Protein AF-A0A350BTW8-F1 (afdb_monomer_lite)

Sequence (97 aa):
MKNISLFLILISTMAACKRDPDGINPKITSLTESVYSSVTIQPDSLYEVHSTVSGILDQTFVTEGELVLAGSPLVQITNTMPELNAQNAKIVFQQDF

pLDDT: mean 87.29, std 9.4, range [56.47, 96.38]

Foldseek 3Di:
DVVVVVVVVVVVVVVPPDDDPPDDDDDDDDDDDDDDDDDDDDDDPDDDDDDPDDAAWDDADDDPPDDDDPPDDGTDGDDCVVVVVVVVVVVVVVVVD

Radius of gyration: 47.06 Å; chains: 1; bounding box: 88×30×125 Å

Structure (mmCIF, N/CA/C/O backbone):
data_AF-A0A350BTW8-F1
#
_entry.id   AF-A0A350BTW8-F1
#
loop_
_atom_site.group_PDB
_atom_site.id
_atom_site.type_symbol
_atom_site.label_atom_id
_atom_site.label_alt_id
_atom_site.label_comp_id
_atom_site.label_asym_id
_atom_site.label_entity_id
_atom_site.label_seq_id
_atom_site.pdbx_PDB_ins_code
_atom_site.Cartn_x
_atom_site.Cartn_y
_atom_site.Cartn_z
_atom_site.occupancy
_atom_site.B_iso_or_equiv
_atom_site.auth_seq_id
_atom_site.auth_comp_id
_atom_site.auth_asym_id
_atom_site.auth_atom_id
_atom_site.pdbx_PDB_model_num
ATOM 1 N N . MET A 1 1 ? 61.209 -1.761 -83.573 1.00 57.19 1 MET A N 1
ATOM 2 C CA . MET A 1 1 ? 61.089 -2.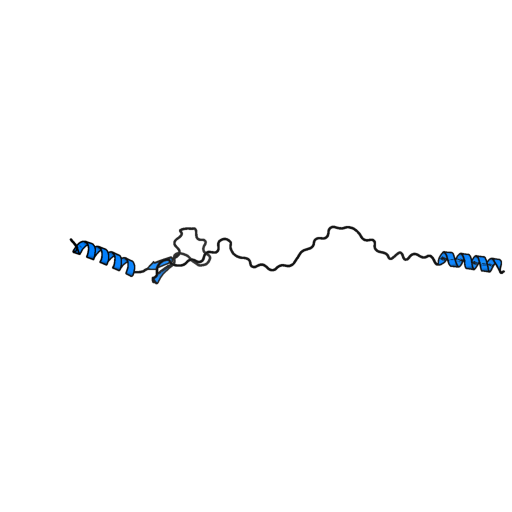487 -82.279 1.00 57.19 1 MET A CA 1
ATOM 3 C C . MET A 1 1 ? 60.840 -1.545 -81.095 1.00 57.19 1 MET A C 1
ATOM 5 O O . MET A 1 1 ? 59.977 -1.843 -80.282 1.00 57.19 1 MET A O 1
ATOM 9 N N . LYS A 1 2 ? 61.509 -0.381 -81.020 1.00 60.94 2 LYS A N 1
ATOM 10 C CA . LYS A 1 2 ? 61.326 0.651 -79.970 1.00 60.94 2 LYS A CA 1
ATOM 11 C C . LYS A 1 2 ? 59.902 1.245 -79.891 1.00 60.94 2 LYS A C 1
ATOM 13 O O . LYS A 1 2 ? 59.387 1.492 -78.811 1.00 60.94 2 LYS A O 1
ATOM 18 N N . ASN A 1 3 ? 59.250 1.405 -81.037 1.00 67.94 3 ASN A N 1
ATOM 19 C CA . ASN A 1 3 ? 57.886 1.913 -81.219 1.00 67.94 3 ASN A CA 1
ATOM 20 C C . ASN A 1 3 ? 56.803 0.930 -80.724 1.00 67.94 3 ASN A C 1
ATOM 22 O O . ASN A 1 3 ? 55.827 1.352 -80.117 1.00 67.94 3 ASN A O 1
ATOM 26 N N . ILE A 1 4 ? 57.011 -0.377 -80.912 1.00 78.50 4 ILE A N 1
ATOM 27 C CA . ILE A 1 4 ? 56.127 -1.433 -80.383 1.00 78.50 4 ILE A CA 1
ATOM 28 C C . ILE A 1 4 ? 56.262 -1.560 -78.863 1.00 78.50 4 ILE A C 1
ATOM 30 O O . ILE A 1 4 ? 55.257 -1.678 -78.171 1.00 78.50 4 ILE A O 1
ATOM 34 N N . SER A 1 5 ? 57.484 -1.445 -78.330 1.00 76.94 5 SER A N 1
ATOM 35 C CA . SER A 1 5 ? 57.712 -1.438 -76.879 1.00 76.94 5 SER A CA 1
ATOM 36 C C . SER A 1 5 ? 57.027 -0.254 -76.187 1.00 76.94 5 SER A C 1
ATOM 38 O O . SER A 1 5 ? 56.505 -0.413 -75.088 1.00 76.94 5 SER A O 1
ATOM 40 N N . LEU A 1 6 ? 56.998 0.919 -76.831 1.00 78.56 6 LEU A N 1
ATOM 41 C CA . LEU A 1 6 ? 56.319 2.107 -76.307 1.00 78.56 6 LEU A CA 1
ATOM 42 C C . LEU A 1 6 ? 54.793 1.916 -76.266 1.00 78.56 6 LEU A C 1
ATOM 44 O O . LEU A 1 6 ? 54.143 2.294 -75.296 1.00 78.56 6 LEU A O 1
ATOM 48 N N . PHE A 1 7 ? 54.235 1.280 -77.300 1.00 80.88 7 PHE A N 1
ATOM 49 C CA . PHE A 1 7 ? 52.806 0.981 -77.382 1.00 80.88 7 PHE A CA 1
ATOM 50 C C . PHE A 1 7 ? 52.374 -0.057 -76.333 1.00 80.88 7 PHE A C 1
ATOM 52 O O . PHE A 1 7 ? 51.310 0.070 -75.732 1.00 80.88 7 PHE A O 1
ATOM 59 N N . LEU A 1 8 ? 53.233 -1.043 -76.049 1.00 80.50 8 LEU A N 1
ATOM 60 C CA . LEU A 1 8 ? 52.982 -2.057 -75.022 1.00 80.50 8 LEU A CA 1
ATOM 61 C C . LEU A 1 8 ? 52.971 -1.462 -73.603 1.00 80.50 8 LEU A C 1
ATOM 63 O O . LEU A 1 8 ? 52.136 -1.829 -72.778 1.00 80.50 8 LEU A O 1
ATOM 67 N N . ILE A 1 9 ? 53.874 -0.514 -73.332 1.00 81.50 9 ILE A N 1
ATOM 68 C CA . ILE A 1 9 ? 53.925 0.218 -72.058 1.00 81.50 9 ILE A CA 1
ATOM 69 C C . ILE A 1 9 ? 52.670 1.083 -71.885 1.00 81.50 9 ILE A C 1
ATOM 71 O O . ILE A 1 9 ? 52.097 1.105 -70.799 1.00 81.50 9 ILE A O 1
ATOM 75 N N . LEU A 1 10 ? 52.204 1.732 -72.956 1.00 80.19 10 LEU A N 1
ATOM 76 C CA . LEU A 1 10 ? 50.993 2.555 -72.934 1.00 80.19 10 LEU A CA 1
ATOM 77 C C . LEU A 1 10 ? 49.722 1.732 -72.665 1.00 80.19 10 LEU A C 1
ATOM 79 O O . LEU A 1 10 ? 48.830 2.182 -71.955 1.00 80.19 10 LEU A O 1
ATOM 83 N N . ILE A 1 11 ? 49.645 0.510 -73.192 1.00 80.69 11 ILE A N 1
ATOM 84 C CA . ILE A 1 11 ? 48.528 -0.409 -72.927 1.00 80.69 11 ILE A CA 1
ATOM 85 C C . ILE A 1 11 ? 48.550 -0.925 -71.481 1.00 80.69 11 ILE A C 1
ATOM 87 O O . ILE A 1 11 ? 47.498 -1.045 -70.853 1.00 80.69 11 ILE A O 1
ATOM 91 N N . SER A 1 12 ? 49.736 -1.193 -70.928 1.00 77.62 12 SER A N 1
ATOM 92 C CA . SER A 1 12 ? 49.891 -1.685 -69.553 1.00 77.62 12 SER A CA 1
ATOM 93 C C . SER A 1 12 ? 49.411 -0.670 -68.507 1.00 77.62 12 SER A C 1
ATOM 95 O O . SER A 1 12 ? 48.752 -1.038 -67.533 1.00 77.62 12 SER A O 1
ATOM 97 N N . THR A 1 13 ? 49.650 0.627 -68.728 1.00 78.06 13 THR A N 1
ATOM 98 C CA . THR A 1 13 ? 49.215 1.673 -67.787 1.00 78.06 13 THR A CA 1
ATOM 99 C C . THR A 1 13 ? 47.699 1.881 -67.775 1.00 78.06 13 THR A C 1
ATOM 101 O O . THR A 1 13 ? 47.156 2.252 -66.735 1.00 78.06 13 THR A O 1
ATOM 104 N N . MET A 1 14 ? 46.987 1.578 -68.868 1.00 73.50 14 MET A N 1
ATOM 105 C CA . MET A 1 14 ? 45.518 1.647 -68.893 1.00 73.50 14 MET A CA 1
ATOM 106 C C . MET A 1 14 ? 44.852 0.494 -68.121 1.00 73.50 14 MET A C 1
ATOM 108 O O . MET A 1 14 ? 43.750 0.666 -67.607 1.00 73.50 14 MET A O 1
ATOM 112 N N . ALA A 1 15 ? 45.517 -0.659 -67.977 1.00 72.81 15 ALA A N 1
ATOM 113 C CA . ALA A 1 15 ? 44.980 -1.822 -67.261 1.00 72.81 15 ALA A CA 1
ATOM 114 C C . ALA A 1 15 ? 45.132 -1.749 -65.725 1.00 72.81 15 ALA A C 1
ATOM 116 O O . ALA A 1 15 ? 44.504 -2.532 -65.010 1.00 72.81 15 ALA A O 1
ATOM 117 N N . ALA A 1 16 ? 45.944 -0.816 -65.211 1.00 73.38 16 ALA A N 1
ATOM 118 C CA . ALA A 1 16 ? 46.226 -0.663 -63.780 1.00 73.38 16 ALA A CA 1
ATOM 119 C C . ALA A 1 16 ? 45.118 0.073 -63.000 1.00 73.38 16 ALA A C 1
ATOM 121 O O . ALA A 1 16 ? 45.069 0.005 -61.774 1.00 73.38 16 ALA A O 1
ATOM 122 N N . CYS A 1 17 ? 44.202 0.758 -63.689 1.00 71.81 17 CYS A N 1
ATOM 123 C CA . CYS A 1 17 ? 43.085 1.466 -63.067 1.00 71.81 17 CYS A CA 1
ATOM 124 C C . CYS A 1 17 ? 41.887 0.520 -62.865 1.00 71.81 17 CYS A C 1
ATOM 126 O O . CYS A 1 17 ? 40.856 0.638 -63.526 1.00 71.81 17 CYS A O 1
ATOM 128 N N . LYS A 1 18 ? 42.020 -0.452 -61.958 1.00 69.88 18 LYS A N 1
ATOM 129 C CA . LYS A 1 18 ? 40.880 -1.238 -61.466 1.00 69.88 18 LYS A CA 1
ATOM 130 C C . LYS A 1 18 ? 40.386 -0.613 -60.166 1.00 69.88 18 LYS A C 1
ATOM 132 O O . LYS A 1 18 ? 41.120 -0.565 -59.186 1.00 69.88 18 LYS A O 1
ATOM 137 N N . ARG A 1 19 ? 39.156 -0.093 -60.178 1.00 69.88 19 ARG A N 1
ATOM 138 C CA . ARG A 1 19 ? 38.459 0.323 -58.956 1.00 69.88 19 ARG A CA 1
ATOM 139 C C . ARG A 1 19 ? 37.970 -0.927 -58.238 1.00 69.88 19 ARG A C 1
ATOM 141 O O . ARG A 1 19 ? 37.354 -1.778 -58.877 1.00 69.88 19 ARG A O 1
ATOM 148 N N . ASP A 1 20 ? 38.272 -1.014 -56.952 1.00 71.75 20 ASP A N 1
ATOM 149 C CA . ASP A 1 20 ? 37.754 -2.052 -56.071 1.00 71.75 20 ASP A CA 1
ATOM 150 C C . ASP A 1 20 ? 36.231 -1.859 -55.924 1.00 71.75 20 ASP A C 1
ATOM 152 O O . ASP A 1 20 ? 35.804 -0.775 -55.510 1.00 71.75 20 ASP A O 1
ATOM 156 N N . PRO A 1 21 ? 35.396 -2.820 -56.362 1.00 70.31 21 PRO A N 1
ATOM 157 C CA . PRO A 1 21 ? 33.947 -2.715 -56.236 1.00 70.31 21 PRO A CA 1
ATOM 158 C C . PRO A 1 21 ? 33.458 -2.937 -54.797 1.00 70.31 21 PRO A C 1
ATOM 160 O O . PRO A 1 21 ? 32.281 -2.683 -54.530 1.00 70.31 21 PRO A O 1
ATOM 163 N N . ASP A 1 22 ? 34.326 -3.373 -53.879 1.00 71.25 22 ASP A N 1
ATOM 164 C CA . ASP A 1 22 ? 33.970 -3.681 -52.497 1.00 71.25 22 ASP A CA 1
ATOM 165 C C . ASP A 1 22 ? 33.868 -2.395 -51.658 1.00 71.25 22 ASP A C 1
ATOM 167 O O . ASP A 1 22 ? 34.733 -2.041 -50.858 1.00 71.25 22 ASP A O 1
ATOM 171 N N . GLY A 1 23 ? 32.773 -1.658 -51.857 1.00 75.94 23 GLY A N 1
ATOM 172 C CA . GLY A 1 23 ? 32.425 -0.467 -51.088 1.00 75.94 23 GLY A CA 1
ATOM 173 C C . GLY A 1 23 ? 30.956 -0.474 -50.675 1.00 75.94 23 GLY A C 1
ATOM 174 O O . GLY A 1 23 ? 30.065 -0.691 -51.495 1.00 75.94 23 GLY A O 1
ATOM 175 N N . ILE A 1 24 ? 30.682 -0.209 -49.398 1.00 84.31 24 ILE A N 1
ATOM 176 C CA . ILE A 1 24 ? 29.314 -0.004 -48.908 1.00 84.31 24 ILE A CA 1
ATOM 177 C C . ILE A 1 24 ? 28.955 1.484 -48.965 1.00 84.31 24 ILE A C 1
ATOM 179 O O . ILE A 1 24 ? 29.777 2.342 -48.647 1.00 84.31 24 ILE A O 1
ATOM 183 N N . ASN A 1 25 ? 27.714 1.795 -49.352 1.00 87.44 25 ASN A N 1
ATOM 184 C CA . ASN A 1 25 ? 27.189 3.161 -49.330 1.00 87.44 25 ASN A CA 1
ATOM 185 C C . ASN A 1 25 ? 26.330 3.372 -48.075 1.00 87.44 25 ASN A C 1
ATOM 187 O O . ASN A 1 25 ? 25.491 2.518 -47.771 1.00 87.44 25 ASN A O 1
ATOM 191 N N . PRO A 1 26 ? 26.485 4.496 -47.355 1.00 89.44 26 PRO A N 1
ATOM 192 C CA . PRO A 1 26 ? 25.635 4.795 -46.214 1.00 89.44 26 PRO A CA 1
ATOM 193 C C . PRO A 1 26 ? 24.188 5.016 -46.673 1.00 89.44 26 PRO A C 1
ATOM 195 O O . PRO A 1 26 ? 23.932 5.666 -47.688 1.00 89.44 26 PRO A O 1
ATOM 198 N N . LYS A 1 27 ? 23.230 4.495 -45.903 1.00 92.06 27 LYS A N 1
ATOM 199 C CA . LYS A 1 27 ? 21.794 4.686 -46.131 1.00 92.06 27 LYS A CA 1
ATOM 200 C C . LYS A 1 27 ? 21.174 5.346 -44.907 1.00 92.06 27 LYS A C 1
ATOM 202 O O . LYS A 1 27 ? 21.350 4.865 -43.792 1.00 92.06 27 LYS A O 1
ATOM 207 N N . ILE A 1 28 ? 20.420 6.420 -45.124 1.00 93.06 28 ILE A N 1
ATOM 208 C CA . ILE A 1 28 ? 19.623 7.039 -44.063 1.00 93.06 28 ILE A CA 1
ATOM 209 C C . ILE A 1 28 ? 18.450 6.108 -43.755 1.00 93.06 28 ILE A C 1
ATOM 211 O O . ILE A 1 28 ? 17.694 5.721 -44.647 1.00 93.06 28 ILE A O 1
ATOM 215 N N . THR A 1 29 ? 18.323 5.737 -42.488 1.00 93.88 29 THR A N 1
ATOM 216 C CA . THR A 1 29 ? 17.252 4.887 -41.972 1.00 93.88 29 THR A CA 1
ATOM 217 C C . THR A 1 29 ? 16.786 5.430 -40.629 1.00 93.88 29 THR A C 1
ATOM 219 O O . THR A 1 29 ? 17.521 6.154 -39.959 1.00 93.88 29 THR A O 1
ATOM 222 N N . SER A 1 30 ? 15.568 5.084 -40.227 1.00 94.31 30 SER A N 1
ATOM 223 C CA . SER A 1 30 ? 15.102 5.324 -38.865 1.00 94.31 30 SER A CA 1
ATOM 224 C C . SER A 1 30 ? 15.963 4.536 -37.878 1.00 94.31 30 SER A C 1
ATOM 226 O O . SER A 1 30 ? 16.162 3.333 -38.060 1.00 94.31 30 SER A O 1
ATOM 228 N N . LEU A 1 31 ? 16.436 5.215 -36.837 1.00 92.62 31 LEU A N 1
ATOM 229 C CA . LEU A 1 31 ? 17.144 4.624 -35.709 1.00 92.62 31 LEU A CA 1
ATOM 230 C C . LEU A 1 31 ? 16.292 4.840 -34.457 1.00 92.62 31 LEU A C 1
ATOM 232 O O . LEU A 1 31 ? 15.904 5.969 -34.163 1.00 92.62 31 LEU A O 1
ATOM 236 N N . THR A 1 32 ? 15.981 3.764 -33.740 1.00 93.25 32 THR A N 1
ATOM 237 C CA . THR A 1 32 ? 15.320 3.839 -32.434 1.00 93.25 32 THR A CA 1
ATOM 238 C C . THR A 1 32 ? 16.357 3.564 -31.365 1.00 93.25 32 THR A C 1
ATOM 240 O O . THR A 1 32 ? 16.954 2.490 -31.338 1.00 93.25 32 THR A O 1
ATOM 243 N N . GLU A 1 33 ? 16.554 4.531 -30.480 1.00 91.19 33 GLU A N 1
ATOM 244 C CA . GLU A 1 33 ? 17.384 4.371 -29.295 1.00 91.19 33 GLU A CA 1
ATOM 245 C C . GLU A 1 33 ? 16.484 4.090 -28.094 1.00 91.19 33 GLU A C 1
ATOM 247 O O . GLU A 1 33 ? 15.399 4.654 -27.949 1.00 91.19 33 GLU A O 1
ATOM 252 N N . SER A 1 34 ? 16.902 3.166 -27.240 1.00 92.62 34 SER A N 1
ATOM 253 C CA . SER A 1 34 ? 16.181 2.817 -26.020 1.00 92.62 34 SER A CA 1
ATOM 254 C C . SER A 1 34 ? 17.181 2.679 -24.888 1.00 92.62 34 SER A C 1
ATOM 256 O O . SER A 1 34 ? 18.249 2.092 -25.062 1.00 92.62 34 SER A O 1
ATOM 258 N N . VAL A 1 35 ? 16.837 3.237 -23.732 1.00 90.69 35 VAL A N 1
ATOM 259 C CA . VAL A 1 35 ? 17.677 3.210 -22.534 1.00 90.69 35 VAL A CA 1
ATOM 260 C C . VAL A 1 35 ? 17.084 2.205 -21.556 1.00 90.69 35 VAL A C 1
ATOM 262 O O . VAL A 1 35 ? 15.905 2.291 -21.214 1.00 90.69 35 VAL A O 1
ATOM 265 N N . TYR A 1 36 ? 17.901 1.261 -21.090 1.00 90.75 36 TYR A N 1
ATOM 266 C CA . TYR A 1 36 ? 17.502 0.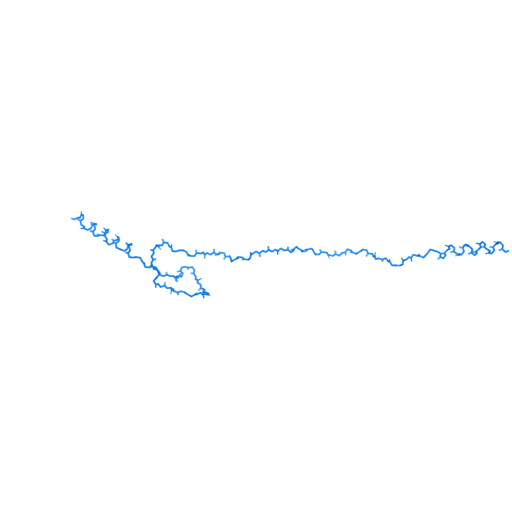351 -20.021 1.00 90.75 36 TYR A CA 1
ATOM 267 C C . TYR A 1 36 ? 17.464 1.112 -18.698 1.00 90.75 36 TYR A C 1
ATOM 269 O O . TYR A 1 36 ? 18.471 1.670 -18.265 1.00 90.75 36 TYR A O 1
ATOM 277 N N . SER A 1 37 ? 16.300 1.120 -18.056 1.00 89.81 37 SER A N 1
ATOM 278 C CA . SER A 1 37 ? 16.108 1.707 -16.735 1.00 89.81 37 SER A CA 1
ATOM 279 C C . SER A 1 37 ? 15.430 0.700 -15.817 1.00 89.81 37 SER A C 1
ATOM 281 O O . SER A 1 37 ? 14.636 -0.127 -16.264 1.00 89.81 37 SER A O 1
ATOM 283 N N . SER A 1 38 ? 15.761 0.767 -14.531 1.00 91.94 38 SER A N 1
ATOM 284 C CA . SER A 1 38 ? 15.103 -0.008 -13.482 1.00 91.94 38 SER A CA 1
ATOM 285 C C . SER A 1 38 ? 14.203 0.920 -12.685 1.00 91.94 38 SER A C 1
ATOM 287 O O . SER A 1 38 ? 14.629 1.996 -12.269 1.00 91.94 38 SER A O 1
ATOM 289 N N . VAL A 1 39 ? 12.961 0.499 -12.473 1.00 91.62 39 VAL A N 1
ATOM 290 C CA . VAL A 1 39 ? 11.982 1.234 -11.672 1.00 91.62 39 VAL A CA 1
ATOM 291 C C . VAL A 1 39 ? 11.340 0.289 -10.672 1.00 91.62 39 VAL A C 1
ATOM 293 O O . VAL A 1 39 ? 11.178 -0.902 -10.940 1.00 91.62 39 VAL A O 1
ATOM 296 N N . THR A 1 40 ? 10.957 0.828 -9.523 1.00 92.94 40 THR A N 1
ATOM 297 C CA . THR A 1 40 ? 10.170 0.097 -8.532 1.00 92.94 40 THR A CA 1
ATOM 298 C C . THR A 1 40 ? 8.696 0.371 -8.789 1.00 92.94 40 THR A C 1
ATOM 300 O O . THR A 1 40 ? 8.286 1.529 -8.843 1.00 92.94 40 THR A O 1
ATOM 303 N N . ILE A 1 41 ? 7.898 -0.685 -8.939 1.00 92.12 41 ILE A N 1
ATOM 304 C CA . ILE A 1 41 ? 6.442 -0.572 -9.075 1.00 92.12 41 ILE A CA 1
ATOM 305 C C . ILE A 1 41 ? 5.847 -0.414 -7.676 1.00 92.12 41 ILE A C 1
ATOM 307 O O . ILE A 1 41 ? 6.164 -1.197 -6.782 1.00 92.12 41 ILE A O 1
ATOM 311 N N . GLN A 1 42 ? 4.989 0.588 -7.494 1.00 92.00 42 GLN A N 1
ATOM 312 C CA . GLN A 1 42 ? 4.236 0.798 -6.259 1.00 92.00 42 GLN A CA 1
ATOM 313 C C . GLN A 1 42 ? 2.736 0.833 -6.563 1.00 92.00 42 GLN A C 1
ATOM 315 O O . GLN A 1 42 ? 2.356 1.311 -7.636 1.00 92.00 42 GLN A O 1
ATOM 320 N N . PRO A 1 43 ? 1.886 0.328 -5.652 1.00 93.25 43 PRO A N 1
ATOM 321 C CA . PRO A 1 43 ? 0.444 0.470 -5.779 1.00 93.25 43 PRO A CA 1
ATOM 322 C C . PRO A 1 43 ? 0.052 1.946 -5.790 1.00 93.25 43 PRO A C 1
ATOM 324 O O . PRO A 1 43 ? 0.584 2.740 -5.011 1.00 93.25 43 PRO A O 1
ATOM 327 N N . ASP A 1 44 ? -0.909 2.297 -6.639 1.00 91.38 44 ASP A N 1
ATOM 328 C CA . ASP A 1 44 ? -1.571 3.587 -6.506 1.00 91.38 44 ASP A CA 1
ATOM 329 C C . ASP A 1 44 ? -2.341 3.620 -5.178 1.00 91.38 44 ASP A C 1
ATOM 331 O O . ASP A 1 44 ? -2.999 2.645 -4.811 1.00 91.38 44 ASP A O 1
ATOM 335 N N . SER A 1 45 ? -2.237 4.733 -4.452 1.00 91.31 45 SER A N 1
ATOM 336 C CA . SER A 1 45 ? -2.929 4.947 -3.173 1.00 91.31 45 SER A CA 1
ATOM 337 C C . SER A 1 45 ? -2.655 3.883 -2.091 1.00 91.31 45 SER A C 1
ATOM 339 O O . SER A 1 45 ? -3.565 3.484 -1.363 1.00 91.31 45 SER A O 1
ATOM 341 N N . LEU A 1 46 ? -1.399 3.435 -1.950 1.00 90.88 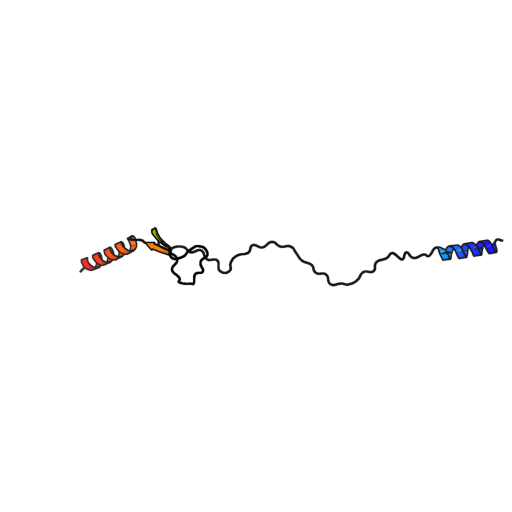46 LEU A N 1
ATOM 342 C CA . LEU A 1 46 ? -0.988 2.569 -0.838 1.00 90.88 46 LEU A CA 1
ATOM 343 C C . LEU A 1 46 ? -1.308 3.234 0.513 1.00 90.88 46 LEU A C 1
ATOM 345 O O . LEU A 1 46 ? -0.809 4.319 0.814 1.00 90.88 46 LEU A O 1
ATOM 349 N N . TYR A 1 47 ? -2.112 2.559 1.334 1.00 90.81 47 TYR A N 1
ATOM 350 C CA . TYR A 1 47 ? -2.500 3.024 2.661 1.00 90.81 47 TYR A CA 1
ATOM 351 C C . TYR A 1 47 ? -2.263 1.934 3.706 1.00 90.81 47 TYR A C 1
ATOM 353 O O . TYR A 1 47 ? -2.707 0.798 3.539 1.00 90.81 47 TYR A O 1
ATOM 361 N N . GLU A 1 48 ? -1.583 2.298 4.791 1.00 91.88 48 GLU A N 1
ATOM 362 C CA . GLU A 1 48 ? -1.387 1.440 5.956 1.00 91.88 48 GLU A CA 1
ATOM 363 C C . GLU A 1 48 ? -2.389 1.833 7.047 1.00 91.88 48 GLU A C 1
ATOM 365 O O . GLU A 1 48 ? -2.469 2.990 7.466 1.00 91.88 48 GLU A O 1
ATOM 370 N N . VAL A 1 49 ? -3.202 0.867 7.473 1.00 91.56 49 VAL A N 1
ATOM 371 C CA . VAL A 1 49 ? -4.258 1.096 8.461 1.00 91.56 49 VAL A CA 1
ATOM 372 C C . VAL A 1 49 ? -3.660 1.032 9.862 1.00 91.56 49 VAL A C 1
ATOM 374 O O . VAL A 1 49 ? -3.089 0.019 10.261 1.00 91.56 49 VAL A O 1
ATOM 377 N N . HIS A 1 50 ? -3.880 2.084 10.648 1.00 93.00 50 HIS A N 1
ATOM 378 C CA . HIS A 1 50 ? -3.534 2.116 12.065 1.00 93.00 50 HIS A CA 1
ATOM 379 C C . HIS A 1 50 ? -4.781 2.353 12.914 1.00 93.00 50 HIS A C 1
ATOM 381 O O . HIS A 1 50 ? -5.670 3.120 12.541 1.00 93.00 50 HIS A O 1
ATOM 387 N N . SER A 1 51 ? -4.839 1.712 14.082 1.00 91.88 51 SER A N 1
ATOM 388 C CA . SER A 1 51 ? -5.899 1.994 15.047 1.00 91.88 51 SER A CA 1
ATOM 389 C C . SER A 1 51 ? -5.753 3.405 15.613 1.00 91.88 51 SER A C 1
ATOM 391 O O . SER A 1 51 ? -4.663 3.815 16.008 1.00 91.88 51 SER A O 1
ATOM 393 N N . THR A 1 52 ? -6.868 4.124 15.719 1.00 90.44 52 THR A N 1
ATOM 394 C CA . THR A 1 52 ? -6.941 5.426 16.398 1.00 90.44 52 THR A CA 1
ATOM 395 C C . THR A 1 52 ? -7.037 5.296 17.918 1.00 90.44 52 THR A C 1
ATOM 397 O O . THR A 1 52 ? -6.819 6.272 18.634 1.00 90.44 52 THR A O 1
ATOM 400 N N . VAL A 1 53 ? -7.364 4.102 18.418 1.00 88.38 53 VAL A N 1
ATOM 401 C CA . VAL A 1 53 ? -7.533 3.809 19.844 1.00 88.38 53 VAL A CA 1
ATOM 402 C C . VAL A 1 53 ? -6.612 2.675 20.278 1.00 88.38 53 VAL A C 1
ATOM 404 O O . VAL A 1 53 ? -6.418 1.690 19.564 1.00 88.38 53 VAL A O 1
ATOM 407 N N . SER A 1 54 ? -6.065 2.780 21.484 1.00 89.44 54 SER A N 1
ATOM 408 C CA . SER A 1 54 ? -5.385 1.654 22.125 1.00 89.44 54 SER A CA 1
ATOM 409 C C . SER A 1 54 ? -6.417 0.635 22.601 1.00 89.44 54 SER A C 1
ATOM 411 O O . SER A 1 54 ? -7.479 1.024 23.082 1.00 89.44 54 SER A O 1
ATOM 413 N N . GLY A 1 55 ? -6.108 -0.654 22.513 1.00 90.75 55 GLY A N 1
ATOM 414 C CA . GLY A 1 55 ? -6.990 -1.718 22.985 1.00 90.75 55 GLY A CA 1
ATOM 415 C C . GLY A 1 55 ? -6.496 -3.097 22.572 1.00 90.75 55 GLY A C 1
ATOM 416 O O . GLY A 1 55 ? -5.380 -3.240 22.072 1.00 90.75 55 GLY A O 1
ATOM 417 N N . ILE A 1 56 ? -7.335 -4.103 22.793 1.00 92.44 56 ILE A N 1
ATOM 418 C CA . ILE A 1 56 ? -7.075 -5.488 22.393 1.00 92.44 56 ILE A CA 1
ATOM 419 C C . ILE A 1 56 ? -7.883 -5.774 21.125 1.00 92.44 56 ILE A C 1
ATOM 421 O O . ILE A 1 56 ? -9.053 -5.398 21.046 1.00 92.44 56 ILE A O 1
ATOM 425 N N . LEU A 1 57 ? -7.259 -6.415 20.133 1.00 93.19 57 LEU A N 1
ATOM 426 C CA . LEU A 1 57 ? -7.956 -6.910 18.946 1.00 93.19 57 LEU A CA 1
ATOM 427 C C . LEU A 1 57 ? -8.950 -7.999 19.371 1.00 93.19 57 LEU A C 1
ATOM 429 O O . LEU A 1 57 ? -8.544 -9.007 19.942 1.00 93.19 57 LEU A O 1
ATOM 433 N N . ASP A 1 58 ? -10.229 -7.776 19.098 1.00 94.00 58 ASP A N 1
ATOM 434 C CA . ASP A 1 58 ? -11.325 -8.656 19.512 1.00 94.00 58 ASP A CA 1
ATOM 435 C C . ASP A 1 58 ? -11.776 -9.549 18.352 1.00 94.00 58 ASP A C 1
ATOM 437 O O . ASP A 1 58 ? -11.777 -10.775 18.448 1.00 94.00 58 ASP A O 1
ATOM 441 N N . GLN A 1 59 ? -12.069 -8.931 17.204 1.00 95.12 59 GLN A N 1
ATOM 442 C CA . GLN A 1 59 ? -12.523 -9.635 16.009 1.00 95.12 59 GLN A CA 1
ATOM 443 C C . GLN A 1 59 ? -11.897 -9.057 14.737 1.00 95.12 59 GLN A C 1
ATOM 445 O O . GLN A 1 59 ? -11.676 -7.852 14.626 1.00 95.12 59 GLN A O 1
ATOM 450 N N . THR A 1 60 ? -11.665 -9.921 13.751 1.00 95.38 60 THR A N 1
ATOM 451 C CA . THR A 1 60 ? -11.290 -9.545 12.383 1.00 95.38 60 THR A CA 1
ATOM 452 C C . THR A 1 60 ? -12.449 -9.882 11.450 1.00 95.38 60 THR A C 1
ATOM 454 O O . THR A 1 60 ? -12.994 -10.984 11.526 1.00 95.38 60 THR A O 1
ATOM 457 N N . PHE A 1 61 ? -12.839 -8.945 10.586 1.00 96.31 61 PHE A N 1
ATOM 458 C CA . PHE A 1 61 ? -13.997 -9.091 9.690 1.00 96.31 61 PHE A CA 1
ATOM 459 C C . PHE A 1 61 ? -13.631 -9.477 8.257 1.00 96.31 61 PHE A C 1
ATOM 461 O O . PHE A 1 61 ? -14.519 -9.819 7.482 1.00 96.31 61 PHE A O 1
ATOM 468 N N . VAL A 1 62 ? -12.347 -9.410 7.911 1.00 96.38 62 VAL A N 1
ATOM 469 C CA . VAL A 1 62 ? -11.831 -9.638 6.558 1.00 96.38 62 VAL A CA 1
ATOM 470 C C . VAL A 1 62 ? -10.672 -10.625 6.576 1.00 96.38 62 VAL A C 1
ATOM 472 O O . VAL A 1 62 ? -10.034 -10.848 7.607 1.00 96.38 62 VAL A O 1
ATOM 475 N N . THR A 1 63 ? -10.382 -11.203 5.418 1.00 95.69 63 THR A N 1
ATOM 476 C CA . THR A 1 63 ? -9.262 -12.125 5.214 1.00 95.69 63 THR A CA 1
ATOM 477 C C . THR A 1 63 ? -8.205 -11.539 4.279 1.00 95.69 63 THR A C 1
ATOM 479 O O . THR A 1 63 ? -8.455 -10.598 3.526 1.00 95.69 63 THR A O 1
ATOM 482 N N . GLU A 1 64 ? -6.980 -12.060 4.343 1.00 93.88 64 GLU A N 1
ATOM 483 C CA . GLU A 1 64 ? -5.899 -11.589 3.474 1.00 93.88 64 GLU A CA 1
ATOM 484 C C . GLU A 1 64 ? -6.222 -11.843 1.994 1.00 93.88 64 GLU A C 1
ATOM 486 O O . GLU A 1 64 ? -6.666 -12.924 1.611 1.00 93.88 64 GLU A O 1
ATOM 491 N N . GLY A 1 65 ? -5.974 -10.834 1.153 1.00 94.56 65 GLY A N 1
ATOM 492 C CA . GLY A 1 65 ? -6.286 -10.874 -0.279 1.00 94.56 65 GLY A CA 1
ATOM 493 C C . GLY A 1 65 ? -7.739 -10.535 -0.628 1.00 94.56 65 GLY A C 1
ATOM 494 O O . GLY A 1 65 ? -8.085 -10.504 -1.809 1.00 94.56 65 GLY A O 1
ATOM 495 N N . GLU A 1 66 ? -8.584 -10.256 0.365 1.00 94.81 66 GLU A N 1
ATOM 496 C CA . GLU A 1 66 ? -9.970 -9.849 0.154 1.00 94.81 66 GLU A CA 1
ATOM 497 C C . GLU A 1 66 ? -10.080 -8.398 -0.342 1.00 94.81 66 GLU A C 1
ATOM 499 O O . GLU A 1 66 ? -9.343 -7.506 0.084 1.00 94.81 66 GLU A O 1
ATOM 504 N N . LEU A 1 67 ? -11.023 -8.151 -1.257 1.00 94.81 67 LEU A N 1
ATOM 505 C CA . LEU A 1 67 ? -11.338 -6.805 -1.734 1.00 94.81 67 LEU A CA 1
ATOM 506 C C . LEU A 1 67 ? -12.234 -6.088 -0.723 1.00 94.81 67 LEU A C 1
ATOM 508 O O . LEU A 1 67 ? -13.324 -6.559 -0.405 1.00 94.81 67 LEU A O 1
ATOM 512 N N . VAL A 1 68 ? -11.804 -4.908 -0.284 1.00 94.38 68 VAL A N 1
ATOM 513 C CA . VAL A 1 68 ? -12.530 -4.065 0.674 1.00 94.38 68 VAL A CA 1
ATOM 514 C C . VAL A 1 68 ? -12.884 -2.718 0.051 1.00 94.38 68 VAL A C 1
ATOM 516 O O . VAL A 1 68 ? -12.180 -2.221 -0.829 1.00 94.38 68 VAL A O 1
ATOM 519 N N . LEU A 1 69 ? -13.985 -2.115 0.503 1.00 94.25 69 LEU A N 1
A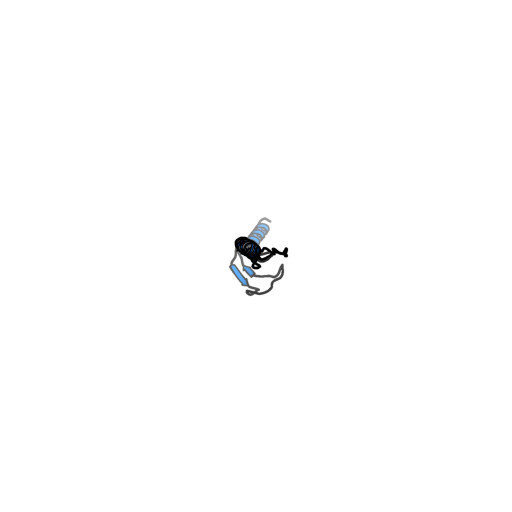TOM 520 C CA . LEU A 1 69 ? -14.406 -0.780 0.080 1.00 94.25 69 LEU A CA 1
ATOM 521 C C . LEU A 1 69 ? -14.154 0.234 1.198 1.00 94.25 69 LEU A C 1
ATOM 523 O O . LEU A 1 69 ? -14.045 -0.111 2.376 1.00 94.25 69 LEU A O 1
ATOM 527 N N . ALA A 1 70 ? -14.080 1.514 0.836 1.00 93.00 70 ALA A N 1
ATOM 528 C CA . ALA A 1 70 ? -13.964 2.581 1.821 1.00 93.00 70 ALA A CA 1
ATOM 529 C C . ALA A 1 70 ? -15.151 2.535 2.802 1.00 93.00 70 ALA A C 1
ATOM 531 O O . ALA A 1 70 ? -16.311 2.533 2.390 1.00 93.00 70 ALA A O 1
ATOM 532 N N . GLY A 1 71 ? -14.846 2.497 4.100 1.00 93.31 71 GLY A N 1
ATOM 533 C CA . GLY A 1 71 ? -15.839 2.387 5.172 1.00 93.31 71 GLY A CA 1
ATOM 534 C C . GLY A 1 71 ? -16.203 0.954 5.572 1.00 93.31 71 GLY A C 1
ATOM 535 O O . GLY A 1 71 ? -16.930 0.780 6.548 1.00 93.31 71 GLY A O 1
ATOM 536 N N . SER A 1 72 ? -15.694 -0.071 4.881 1.00 94.88 72 SER A N 1
ATOM 537 C CA . SER A 1 72 ? -15.859 -1.457 5.322 1.00 94.88 72 SER A CA 1
ATOM 538 C C . SER A 1 72 ? -15.152 -1.688 6.668 1.00 94.88 72 SER A C 1
ATOM 540 O O . SER A 1 72 ? -14.006 -1.260 6.836 1.00 94.88 72 SER A O 1
ATOM 542 N N . PRO A 1 73 ? -15.799 -2.362 7.635 1.00 94.56 73 PRO A N 1
ATOM 543 C CA . PRO A 1 73 ? -15.157 -2.713 8.895 1.00 94.56 73 PRO A CA 1
ATOM 544 C C . PRO A 1 73 ? -14.067 -3.761 8.646 1.00 94.56 73 PRO A C 1
ATOM 546 O O . PRO A 1 73 ? -14.316 -4.774 8.000 1.00 94.56 73 PRO A O 1
ATOM 549 N N . LEU A 1 74 ? -12.862 -3.514 9.163 1.00 95.81 74 LEU A N 1
ATOM 550 C CA . LEU A 1 74 ? -11.719 -4.425 9.013 1.00 95.81 74 LEU A CA 1
ATOM 551 C C . LEU A 1 74 ? -11.483 -5.233 10.291 1.00 95.81 74 LEU A C 1
ATOM 553 O O . LEU A 1 74 ? -11.365 -6.456 10.259 1.00 95.81 74 LEU A O 1
ATOM 557 N N . VAL A 1 75 ? -11.452 -4.536 11.427 1.00 94.69 75 VAL A N 1
ATOM 558 C CA . VAL A 1 75 ? -11.175 -5.100 12.750 1.00 94.69 75 VAL A CA 1
ATOM 559 C C . VAL A 1 75 ? -12.021 -4.416 13.818 1.00 94.69 75 VAL A C 1
ATOM 561 O O . VAL A 1 75 ? -12.354 -3.236 13.702 1.00 94.69 75 VAL A O 1
ATOM 564 N N . GLN A 1 76 ? -12.331 -5.154 14.878 1.00 94.00 76 GLN A N 1
ATOM 565 C CA . GLN A 1 76 ? -12.922 -4.650 16.108 1.00 94.00 76 GLN A CA 1
ATOM 566 C C . GLN A 1 76 ? -11.865 -4.638 17.208 1.00 94.00 76 GLN A C 1
ATOM 568 O O . GLN A 1 76 ? -11.188 -5.638 17.448 1.00 94.00 76 GLN A O 1
ATOM 573 N N . ILE A 1 77 ? -11.741 -3.498 17.884 1.00 94.00 77 ILE A N 1
ATOM 574 C CA . ILE A 1 77 ? -10.822 -3.303 19.003 1.00 94.00 77 ILE A CA 1
ATOM 575 C C . ILE A 1 77 ? -11.646 -2.975 20.237 1.00 94.00 77 ILE A C 1
ATOM 577 O O . ILE A 1 77 ? -12.462 -2.053 20.219 1.00 94.00 77 ILE A O 1
ATOM 581 N N . THR A 1 78 ? -11.390 -3.704 21.316 1.00 91.25 78 THR A N 1
ATOM 582 C CA . THR A 1 78 ? -12.101 -3.536 22.579 1.00 91.25 78 THR A CA 1
ATOM 583 C C . THR A 1 78 ? -11.198 -2.827 23.584 1.00 91.25 78 THR A C 1
ATOM 585 O O . THR A 1 78 ? -10.063 -3.239 23.843 1.00 91.25 78 THR A O 1
ATOM 588 N N . ASN A 1 79 ? -11.702 -1.725 24.146 1.00 86.44 79 ASN A N 1
ATOM 589 C CA . ASN A 1 79 ? -11.068 -0.979 25.227 1.00 86.44 79 ASN A CA 1
ATOM 590 C C . ASN A 1 79 ? -12.129 -0.571 26.253 1.00 86.44 79 ASN A C 1
ATOM 592 O O . ASN A 1 79 ? -13.025 0.215 25.956 1.00 86.44 79 ASN A O 1
ATOM 596 N N . THR A 1 80 ? -12.001 -1.089 27.469 1.00 85.00 80 THR A N 1
ATOM 597 C CA . THR A 1 80 ? -12.934 -0.821 28.568 1.00 85.00 80 THR A CA 1
ATOM 598 C C . THR A 1 80 ? -12.669 0.517 29.258 1.00 85.00 80 THR A C 1
ATOM 600 O O . THR A 1 80 ? -13.552 1.043 29.927 1.00 85.00 80 THR A O 1
ATOM 603 N N . MET A 1 81 ? -11.484 1.115 29.093 1.00 88.06 81 MET A N 1
ATOM 604 C CA . MET A 1 81 ? -11.124 2.365 29.768 1.00 88.06 81 MET A CA 1
ATOM 605 C C . MET A 1 81 ? -11.999 3.562 29.365 1.00 88.06 81 MET A C 1
ATOM 607 O O . MET A 1 81 ? -12.470 4.253 30.268 1.00 88.06 81 MET A O 1
ATOM 611 N N . PRO A 1 82 ? -12.265 3.835 28.069 1.00 86.88 82 PRO A N 1
ATOM 612 C CA . PRO A 1 82 ? -13.178 4.904 27.672 1.00 86.88 82 PRO A CA 1
ATOM 613 C C . PRO A 1 82 ? -14.583 4.728 28.250 1.00 86.88 82 PRO A C 1
ATOM 615 O O . PRO A 1 82 ? -15.171 5.695 28.728 1.00 86.88 82 PRO A O 1
ATOM 618 N N . GLU A 1 83 ? -15.098 3.497 28.252 1.00 87.12 83 GLU A N 1
ATOM 619 C CA . GLU A 1 83 ? -16.425 3.190 28.783 1.00 87.12 83 GLU A CA 1
ATOM 620 C C . GLU A 1 83 ? -16.488 3.422 30.299 1.00 87.12 83 GLU A C 1
ATOM 622 O O . GLU A 1 83 ? -17.364 4.144 30.775 1.00 87.12 83 GLU A O 1
ATOM 627 N N . LEU A 1 84 ? -15.517 2.893 31.051 1.00 90.19 84 LEU A N 1
ATOM 628 C CA . LEU A 1 84 ? -15.413 3.102 32.497 1.00 90.19 84 LEU A CA 1
ATOM 629 C C . LEU A 1 84 ? -15.261 4.588 32.847 1.00 90.19 84 LEU A C 1
ATOM 631 O O . LEU A 1 84 ? -15.899 5.073 33.779 1.00 90.19 84 LEU A O 1
ATOM 635 N N . ASN A 1 85 ? -14.468 5.337 32.080 1.00 92.31 85 ASN A N 1
ATOM 636 C CA . ASN A 1 85 ? -14.297 6.774 32.286 1.00 92.31 85 ASN A CA 1
ATOM 637 C C . ASN A 1 85 ? -15.588 7.555 32.011 1.00 92.31 85 ASN A C 1
ATOM 639 O O . ASN A 1 85 ? -15.918 8.467 32.767 1.00 92.31 85 ASN A O 1
ATOM 643 N N . ALA A 1 86 ? -16.343 7.188 30.974 1.00 92.06 86 ALA A N 1
ATOM 644 C CA . ALA A 1 86 ? -17.636 7.798 30.680 1.00 92.06 86 ALA A CA 1
ATOM 645 C C . ALA A 1 86 ? -18.674 7.495 31.774 1.00 92.06 86 ALA A C 1
ATOM 647 O O . ALA A 1 86 ? -19.417 8.388 32.186 1.00 92.06 86 ALA A O 1
ATOM 648 N N . GLN A 1 87 ? -18.698 6.260 32.288 1.00 93.50 87 GLN A N 1
ATOM 649 C CA . GLN A 1 87 ? -19.550 5.882 33.417 1.00 93.50 87 GLN A CA 1
ATOM 650 C C . GLN A 1 87 ? -19.176 6.664 34.682 1.00 93.50 87 GLN A C 1
ATOM 652 O O . GLN A 1 87 ? -20.057 7.242 35.316 1.00 93.50 87 GLN A O 1
ATOM 657 N N . ASN A 1 88 ? -17.883 6.767 35.003 1.00 95.38 88 ASN A N 1
ATOM 658 C CA . ASN A 1 88 ? -17.396 7.562 36.131 1.00 95.38 88 ASN A CA 1
ATOM 659 C C . ASN A 1 88 ? -17.782 9.041 35.996 1.00 95.38 88 ASN A C 1
ATOM 661 O O . ASN A 1 88 ? -18.298 9.623 36.945 1.00 95.38 88 ASN A O 1
ATOM 665 N N . ALA A 1 89 ? -17.608 9.641 34.814 1.00 94.94 89 ALA A N 1
ATOM 666 C CA . ALA A 1 89 ? -17.999 11.030 34.565 1.00 94.94 89 ALA A CA 1
ATOM 667 C C . ALA A 1 89 ? -19.510 11.252 34.748 1.00 94.94 89 ALA A C 1
ATOM 669 O O . ALA A 1 89 ? -1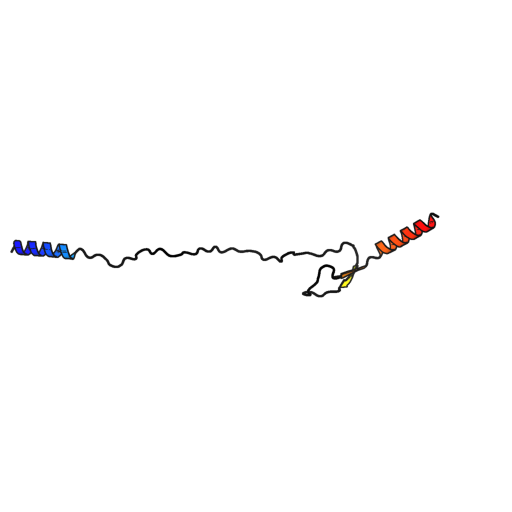9.926 12.256 35.324 1.00 94.94 89 ALA A O 1
ATOM 670 N N . LYS A 1 90 ? -20.339 10.296 34.308 1.00 95.44 90 LYS A N 1
ATOM 671 C CA . LYS A 1 90 ? -21.791 10.332 34.520 1.00 95.44 90 LYS A CA 1
ATOM 672 C C . LYS A 1 90 ? -22.158 10.237 36.002 1.00 95.44 90 LYS A C 1
ATOM 674 O O . LYS A 1 90 ? -23.038 10.969 36.440 1.00 95.44 90 LYS A O 1
ATOM 679 N N . ILE A 1 91 ? -21.505 9.350 36.755 1.00 95.00 91 ILE A N 1
ATOM 680 C CA . ILE A 1 91 ? -21.740 9.193 38.197 1.00 95.00 91 ILE A CA 1
ATOM 681 C C . ILE A 1 91 ? -21.393 10.490 38.930 1.00 95.00 91 ILE A C 1
ATOM 683 O O . ILE A 1 91 ? -22.216 10.975 39.697 1.00 95.00 91 ILE A O 1
ATOM 687 N N . VAL A 1 92 ? -20.229 11.084 38.646 1.00 95.62 92 VAL A N 1
ATOM 688 C CA . VAL A 1 92 ? -19.804 12.360 39.251 1.00 95.62 92 VAL A CA 1
ATOM 689 C C . VAL A 1 92 ? -20.818 13.466 38.956 1.00 95.62 92 VAL A C 1
ATOM 691 O O . VAL A 1 92 ? -21.290 14.123 39.876 1.00 95.62 92 VAL A O 1
ATOM 694 N N . PHE A 1 93 ? -21.255 13.599 37.700 1.00 94.38 93 PHE A N 1
ATOM 695 C CA . PHE A 1 93 ? -22.282 14.576 37.327 1.00 94.38 93 PHE A CA 1
ATOM 696 C C . PHE A 1 93 ? -23.601 14.395 38.098 1.00 94.38 93 PHE A C 1
ATOM 698 O O . PHE A 1 93 ? -24.283 15.372 38.378 1.00 94.38 93 PHE A O 1
ATOM 705 N N . GLN A 1 94 ? -23.980 13.159 38.432 1.00 92.56 94 GLN A N 1
ATOM 706 C CA . GLN A 1 94 ? -25.198 12.868 39.196 1.00 92.56 94 GLN A CA 1
ATOM 707 C C . GLN A 1 94 ? -25.041 13.077 40.708 1.00 92.56 94 GLN A C 1
ATOM 709 O O . GLN A 1 94 ? -26.053 13.210 41.385 1.00 92.56 94 GLN A O 1
ATOM 714 N N . GLN A 1 95 ? -23.81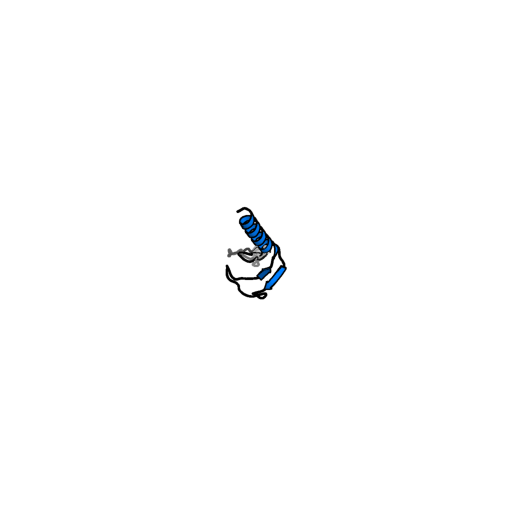4 13.060 41.234 1.00 84.12 95 GLN A N 1
ATOM 715 C CA . GLN A 1 95 ? -23.513 13.263 42.656 1.00 84.12 95 GLN A CA 1
ATOM 716 C C . GLN A 1 95 ? -23.350 14.742 43.034 1.00 84.12 95 GLN A C 1
ATOM 718 O O . GLN A 1 95 ? -23.491 15.078 44.207 1.00 84.12 95 GLN A O 1
ATOM 723 N N . ASP A 1 96 ? -23.059 15.606 42.058 1.00 69.50 96 ASP A N 1
ATOM 724 C CA . ASP A 1 96 ? -22.891 17.054 42.248 1.00 69.50 96 ASP A CA 1
ATOM 725 C C . ASP A 1 96 ? -24.227 17.843 42.278 1.00 69.50 96 ASP A C 1
ATOM 727 O O . ASP A 1 96 ? -24.211 19.070 42.414 1.00 69.50 96 ASP A O 1
ATOM 731 N N . PHE A 1 97 ? -25.379 17.160 42.187 1.00 56.47 97 PHE A N 1
ATOM 732 C CA . PHE A 1 97 ? -26.732 17.698 42.429 1.00 56.47 97 PHE A CA 1
ATOM 733 C C . PHE A 1 97 ? -27.389 17.009 43.630 1.00 56.47 97 PHE A C 1
ATOM 735 O O . PHE A 1 97 ? -28.218 17.677 44.292 1.00 56.47 97 PHE A O 1
#

Secondary structure (DSSP, 8-state):
-HHHHHHHHHHHHHHT-------PPP-----------------TT------SS--EEEEE---TT----TT---EEEE-HHHHHHHHHHHHHHHH--